Protein AF-A0AA38K946-F1 (afdb_monomer)

Sequence (83 aa):
MLVNPSQYLNGTAPLNVTGCINSCVFQVNEPDSGACTLVNGTDRDSYLWYDELHPSEQADRIVAREMALVMEGKASKWATWLS

Mean predicted aligned er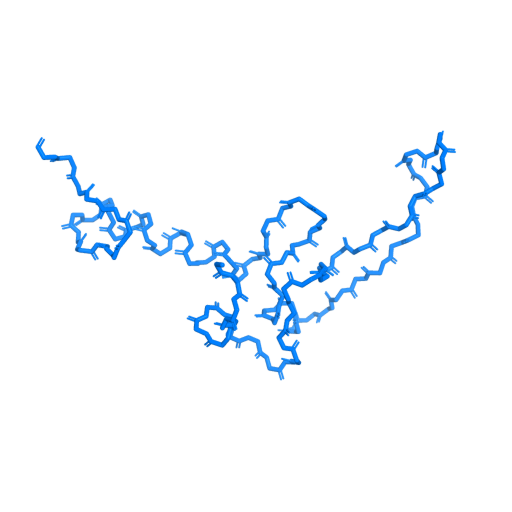ror: 4.04 Å

Solvent-accessible surface area (backbone atoms only — not comparable to full-atom values): 4986 Å² total; per-residue (Å²): 141,79,89,60,54,80,80,65,41,82,29,88,43,83,74,34,80,85,58,40,30,48,41,62,55,62,53,92,95,35,89,86,69,46,57,69,47,74,59,62,78,66,44,38,29,11,24,43,20,32,30,100,82,46,65,12,73,40,42,46,53,51,54,52,49,46,52,49,28,37,76,70,70,41,89,34,100,88,55,79,61,96,124

Nearest PDB structures (foldseek):
  8p1g-assembly1_B  TM=8.528E-01  e=1.011E-03  Thermothelomyces thermophilus
  7ztn-assembly2_A  TM=7.346E-01  e=1.867E-03  Thermothelomyces thermophilus

Secondary structure (DSSP, 8-state):
--S-GGGT---SSPPEEEEESEEEEEETTEEEEEEEEE--GGGGGGEEESSSSSBPHHHHHHHHHHHHHHHTT---SS-----

Radius of gyration: 15.99 Å; Cα contacts (8 Å, |Δi|>4): 125; chains: 1; bounding box: 42×23×43 Å

InterPro domains:
  IPR036514 SGNH hydrolase superfamily [G3DSA:3.40.50.1110] (1-75)

Organism: NCBI:txid2804958

Foldseek 3Di:
DCPCVVVQQDAPDAAEEDAAQWEWDDDVPGPPDTDIDGDDDRNQSSYQHHYPPHGGPSVVVVVVVQVVCQVVQHDHPPDHHDD

Structure (mmCIF, N/CA/C/O backbone):
data_AF-A0AA38K946-F1
#
_entry.id   AF-A0AA38K946-F1
#
loop_
_atom_site.group_PDB
_atom_site.id
_atom_site.type_symbol
_atom_site.label_atom_id
_atom_site.label_alt_id
_atom_site.label_comp_id
_atom_site.label_asym_id
_atom_site.label_entity_id
_atom_site.label_seq_id
_atom_site.pdbx_PDB_ins_code
_atom_site.Cartn_x
_atom_site.Cartn_y
_atom_site.Cartn_z
_atom_site.occupancy
_atom_site.B_iso_or_equiv
_atom_site.auth_seq_id
_atom_site.auth_comp_id
_atom_site.auth_asym_id
_atom_site.auth_atom_id
_atom_site.pdbx_PDB_model_num
ATOM 1 N N . MET A 1 1 ? -0.386 -12.545 5.195 1.00 65.06 1 MET A N 1
ATOM 2 C CA . MET A 1 1 ? -0.970 -11.215 5.483 1.00 65.06 1 MET A CA 1
ATOM 3 C C . MET A 1 1 ? -1.511 -10.524 4.226 1.00 65.06 1 MET A C 1
ATOM 5 O O . MET A 1 1 ? -2.532 -9.869 4.337 1.00 65.06 1 MET A O 1
ATOM 9 N N . LEU A 1 2 ? -0.916 -10.723 3.038 1.00 86.88 2 LEU A N 1
ATOM 10 C CA . LEU A 1 2 ? -1.246 -9.977 1.804 1.00 86.88 2 LEU A CA 1
ATOM 11 C C . LEU A 1 2 ? -2.092 -10.748 0.761 1.00 86.88 2 LEU A C 1
ATOM 13 O O . LEU A 1 2 ? -2.055 -10.448 -0.425 1.00 86.88 2 LEU A O 1
ATOM 17 N N . VAL A 1 3 ? -2.814 -11.794 1.175 1.00 89.69 3 VAL A N 1
ATOM 18 C CA . VAL A 1 3 ? -3.416 -12.784 0.251 1.00 89.69 3 VAL A CA 1
ATOM 19 C C . VAL A 1 3 ? -4.782 -12.384 -0.325 1.00 89.69 3 VAL A C 1
ATOM 21 O O . VAL A 1 3 ? -5.306 -13.100 -1.166 1.00 89.69 3 VAL A O 1
ATOM 24 N N . ASN A 1 4 ? -5.348 -11.247 0.093 1.00 94.81 4 ASN A N 1
ATOM 25 C CA . ASN A 1 4 ? -6.644 -10.744 -0.383 1.00 94.81 4 ASN A CA 1
ATOM 26 C C . ASN A 1 4 ? -6.577 -9.229 -0.656 1.00 94.81 4 ASN A C 1
ATOM 28 O O . ASN A 1 4 ? -7.181 -8.449 0.086 1.00 94.81 4 ASN A O 1
ATOM 32 N N . PRO A 1 5 ? -5.837 -8.784 -1.688 1.00 96.44 5 PRO A N 1
ATOM 33 C CA . PRO A 1 5 ? -5.591 -7.362 -1.919 1.00 96.44 5 PRO A CA 1
ATOM 34 C C . PRO A 1 5 ? -6.847 -6.538 -2.175 1.00 96.44 5 PRO A C 1
ATOM 36 O O . PRO A 1 5 ? -6.871 -5.364 -1.826 1.00 96.44 5 PRO A O 1
ATOM 39 N N . SER A 1 6 ? -7.925 -7.142 -2.677 1.00 96.12 6 SER A N 1
ATOM 40 C CA . SER A 1 6 ? -9.204 -6.451 -2.882 1.00 96.12 6 SER A CA 1
ATOM 41 C C . SER A 1 6 ? -9.855 -5.938 -1.592 1.00 96.12 6 SER A C 1
ATOM 43 O O . SER A 1 6 ? -10.800 -5.160 -1.653 1.00 96.12 6 SER A O 1
ATOM 45 N N . GLN A 1 7 ? -9.372 -6.356 -0.416 1.00 94.38 7 GLN A N 1
ATOM 46 C CA . GLN A 1 7 ? -9.844 -5.838 0.870 1.00 94.38 7 GLN A CA 1
ATOM 47 C C . GLN A 1 7 ? -9.219 -4.488 1.250 1.00 94.38 7 GLN A C 1
ATOM 49 O O . GLN A 1 7 ? -9.722 -3.833 2.163 1.00 94.38 7 GLN A O 1
ATOM 54 N N . TYR A 1 8 ? -8.115 -4.092 0.610 1.00 93.06 8 TYR A N 1
ATOM 55 C CA . TYR A 1 8 ? -7.339 -2.911 1.002 1.00 93.06 8 TYR A CA 1
ATOM 56 C C . TYR A 1 8 ? -6.796 -2.075 -0.170 1.00 93.06 8 TYR A C 1
ATOM 58 O O . TYR A 1 8 ? -6.486 -0.901 0.013 1.00 93.06 8 TYR A O 1
ATOM 66 N N . LEU A 1 9 ? -6.729 -2.621 -1.379 1.00 96.88 9 LEU A N 1
ATOM 67 C CA . LEU A 1 9 ? -6.438 -1.871 -2.599 1.00 96.88 9 LEU A CA 1
ATOM 68 C C . LEU A 1 9 ? -7.749 -1.579 -3.330 1.00 96.88 9 LEU A C 1
ATOM 70 O O . LEU A 1 9 ? -8.641 -2.426 -3.377 1.00 96.88 9 LEU A O 1
ATOM 74 N N . ASN A 1 10 ? -7.870 -0.372 -3.874 1.00 95.56 10 ASN A N 1
ATOM 75 C CA . ASN A 1 10 ? -9.086 0.126 -4.526 1.00 95.56 10 ASN A CA 1
ATOM 76 C C . ASN A 1 10 ? -8.831 0.639 -5.954 1.00 95.56 10 ASN A C 1
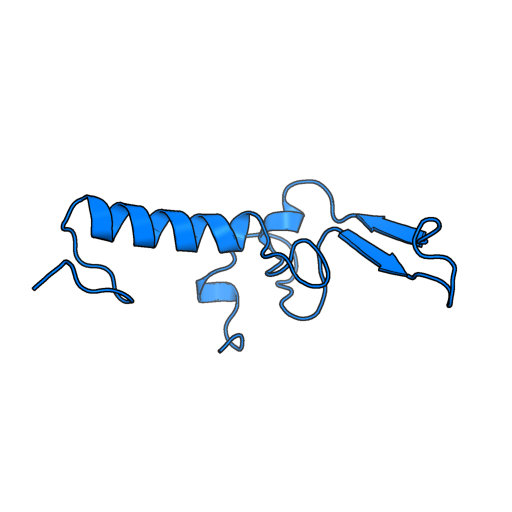ATOM 78 O O . ASN A 1 10 ? -9.721 1.255 -6.542 1.00 95.56 10 ASN A O 1
ATOM 82 N N . GLY A 1 11 ? -7.641 0.388 -6.503 1.00 94.56 11 GLY A N 1
ATOM 83 C CA . GLY A 1 11 ? -7.320 0.705 -7.886 1.00 94.56 11 GLY A CA 1
ATOM 84 C C . GLY A 1 11 ? -8.104 -0.134 -8.898 1.00 94.56 11 GLY A C 1
ATOM 85 O O . GLY A 1 11 ? -8.659 -1.190 -8.591 1.00 94.56 11 GLY A O 1
ATOM 86 N N . THR A 1 12 ? -8.159 0.373 -10.127 1.00 93.44 12 THR A N 1
ATOM 87 C CA . THR A 1 12 ? -8.914 -0.220 -11.243 1.00 93.44 12 THR A CA 1
ATOM 88 C C . THR A 1 12 ? -8.083 -1.136 -12.138 1.00 93.44 12 THR A C 1
ATOM 90 O O . THR A 1 12 ? -8.641 -1.804 -13.007 1.00 93.44 12 THR A O 1
ATOM 93 N N . ALA A 1 13 ? -6.764 -1.173 -11.945 1.00 96.25 13 ALA A N 1
ATOM 94 C CA . ALA A 1 13 ? -5.870 -2.095 -12.631 1.00 96.25 13 ALA A CA 1
ATOM 95 C C . ALA A 1 13 ? -5.756 -3.418 -11.842 1.00 96.25 13 ALA A C 1
ATOM 97 O O . ALA A 1 13 ? -6.258 -3.523 -10.718 1.00 96.25 13 ALA A O 1
ATOM 98 N N . PRO A 1 14 ? -5.120 -4.465 -12.401 1.00 97.44 14 PRO A N 1
ATOM 99 C CA . PRO A 1 14 ? -4.844 -5.681 -11.646 1.00 97.44 14 PRO A CA 1
ATOM 100 C C . PRO A 1 14 ? -4.087 -5.384 -10.345 1.00 97.44 14 PRO A C 1
ATOM 102 O O . PRO A 1 14 ? -3.060 -4.707 -10.349 1.00 97.44 14 PRO A O 1
ATOM 105 N N . LEU A 1 15 ? -4.599 -5.910 -9.232 1.00 97.75 15 LEU A N 1
ATOM 106 C CA . LEU A 1 15 ? -4.038 -5.660 -7.907 1.00 97.75 15 LEU A CA 1
ATOM 107 C C . LEU A 1 15 ? -2.681 -6.352 -7.741 1.00 97.75 15 LEU A C 1
ATOM 109 O O . LEU A 1 15 ? -2.547 -7.544 -8.023 1.00 97.75 15 LEU A O 1
ATOM 113 N N . ASN A 1 16 ? -1.690 -5.623 -7.234 1.00 97.44 16 ASN A N 1
ATOM 114 C CA . ASN A 1 16 ? -0.307 -6.061 -7.147 1.00 97.44 16 ASN A CA 1
ATOM 115 C C . ASN A 1 16 ? 0.259 -5.876 -5.731 1.00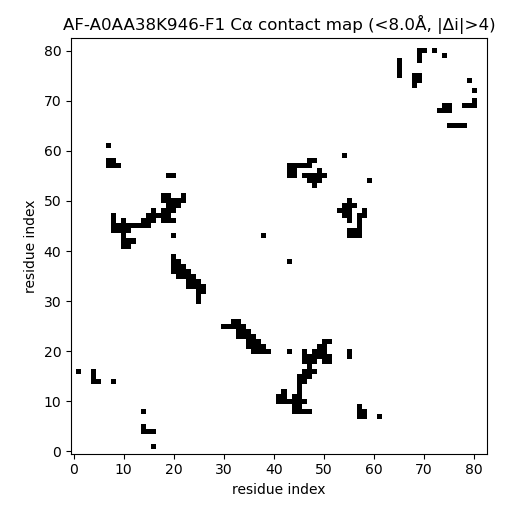 97.44 16 ASN A C 1
ATOM 117 O O . ASN A 1 16 ? 0.324 -4.773 -5.192 1.00 97.44 16 ASN A O 1
ATOM 121 N N . VAL A 1 17 ? 0.688 -6.987 -5.130 1.00 97.31 17 VAL A N 1
ATOM 122 C CA . VAL A 1 17 ? 1.324 -7.023 -3.799 1.00 97.31 17 VAL A CA 1
ATOM 123 C C . VAL A 1 17 ? 2.773 -7.511 -3.841 1.00 97.31 17 VAL A C 1
ATOM 125 O O . VAL A 1 17 ? 3.405 -7.624 -2.793 1.00 97.31 17 VAL A O 1
ATOM 128 N N . THR A 1 18 ? 3.282 -7.841 -5.030 1.00 95.94 18 THR A N 1
ATOM 129 C CA . THR A 1 18 ? 4.615 -8.430 -5.239 1.00 95.94 18 THR A CA 1
ATOM 130 C C . THR A 1 18 ? 5.590 -7.479 -5.923 1.00 95.94 18 THR A C 1
ATOM 132 O O . THR A 1 18 ? 6.790 -7.625 -5.738 1.00 95.94 18 THR A O 1
ATOM 135 N N . GLY A 1 19 ? 5.091 -6.540 -6.728 1.00 95.38 19 GLY A N 1
ATOM 136 C CA . GLY A 1 19 ? 5.864 -5.449 -7.318 1.00 95.38 19 GLY A CA 1
ATOM 137 C C . GLY A 1 19 ? 5.546 -4.106 -6.664 1.00 95.38 19 GLY A C 1
ATOM 138 O O . GLY A 1 19 ? 4.707 -4.022 -5.763 1.00 95.38 19 GLY A O 1
ATOM 139 N N . CYS A 1 20 ? 6.192 -3.057 -7.161 1.00 97.25 20 CYS A N 1
ATOM 140 C CA . CYS A 1 20 ? 6.083 -1.694 -6.656 1.00 97.25 20 CYS A CA 1
ATOM 141 C C . CYS A 1 20 ? 5.784 -0.685 -7.780 1.00 97.25 20 CYS A C 1
ATOM 143 O O . CYS A 1 20 ? 5.923 -0.993 -8.966 1.00 97.25 20 CYS A O 1
ATOM 145 N N . ILE A 1 21 ? 5.317 0.505 -7.397 1.00 98.19 21 ILE A N 1
ATOM 146 C CA . ILE A 1 21 ? 4.971 1.606 -8.312 1.00 98.19 21 ILE A CA 1
ATOM 147 C C . ILE A 1 21 ? 6.212 2.147 -9.025 1.00 98.19 21 ILE A C 1
ATOM 149 O O . ILE A 1 21 ? 6.156 2.402 -10.223 1.00 98.19 21 ILE A O 1
ATOM 153 N N . ASN A 1 22 ? 7.300 2.340 -8.289 1.00 97.19 22 ASN A N 1
ATOM 154 C CA . ASN A 1 22 ? 8.587 2.842 -8.737 1.00 97.19 22 ASN A CA 1
ATOM 155 C C . ASN A 1 22 ? 9.626 1.730 -8.561 1.00 97.19 22 ASN A C 1
ATOM 157 O O . ASN A 1 22 ? 10.286 1.649 -7.528 1.00 97.19 22 ASN A O 1
ATOM 161 N N . SER A 1 23 ? 9.722 0.848 -9.555 1.00 95.44 23 SER A N 1
ATOM 162 C CA . SER A 1 23 ? 10.656 -0.279 -9.528 1.00 95.44 23 SER A CA 1
ATOM 163 C C . SER A 1 23 ? 11.918 0.071 -10.293 1.00 95.44 23 SER A C 1
ATOM 165 O O . SER A 1 23 ? 11.839 0.407 -11.479 1.00 95.44 23 SER A O 1
ATOM 167 N N . CYS A 1 24 ? 13.070 -0.035 -9.635 1.00 93.38 24 CYS A N 1
ATOM 168 C CA . CYS A 1 24 ? 14.366 0.301 -10.214 1.00 93.38 24 CYS A CA 1
ATOM 169 C C . CYS A 1 24 ? 15.305 -0.907 -10.195 1.00 93.38 24 CYS A C 1
ATOM 171 O O . CYS A 1 24 ? 15.506 -1.551 -9.168 1.00 93.38 24 CYS A O 1
ATOM 173 N N . VAL A 1 25 ? 15.938 -1.195 -11.333 1.00 92.50 25 VAL A N 1
ATOM 174 C CA . VAL A 1 25 ? 16.997 -2.207 -11.417 1.00 92.50 25 VAL A CA 1
ATOM 175 C C . VAL A 1 25 ? 18.352 -1.513 -11.351 1.00 92.50 25 VAL A C 1
ATOM 177 O O . VAL A 1 25 ? 18.729 -0.794 -12.278 1.00 92.50 25 VAL A O 1
ATOM 180 N N . PHE A 1 26 ? 19.085 -1.747 -10.263 1.00 90.31 26 PHE A N 1
ATOM 181 C CA . PHE A 1 26 ? 20.428 -1.208 -10.039 1.00 90.31 26 PHE A CA 1
ATOM 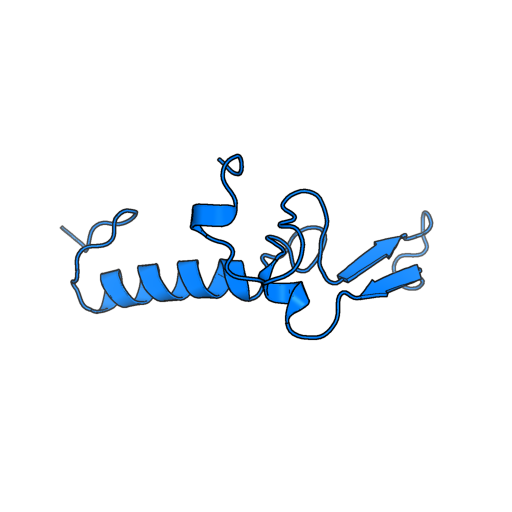182 C C . PHE A 1 26 ? 21.511 -2.206 -10.452 1.00 90.31 26 PHE A C 1
ATOM 184 O O . PHE A 1 26 ? 21.350 -3.419 -10.301 1.00 90.31 26 PHE A O 1
ATOM 191 N N . GLN A 1 27 ? 22.635 -1.691 -10.951 1.00 91.12 27 GLN A N 1
ATOM 192 C CA . GLN A 1 27 ? 23.830 -2.498 -11.180 1.00 91.12 27 GLN A CA 1
ATOM 193 C C . GLN A 1 27 ? 24.655 -2.591 -9.892 1.00 91.12 27 GLN A C 1
ATOM 195 O O . GLN A 1 27 ? 24.632 -1.700 -9.041 1.00 91.12 27 GLN A O 1
ATOM 200 N N . VAL A 1 28 ? 25.396 -3.688 -9.736 1.00 91.50 28 VAL A N 1
ATOM 201 C CA . VAL A 1 28 ? 26.275 -3.878 -8.576 1.00 91.50 28 VAL A CA 1
ATOM 202 C C . VAL A 1 28 ? 27.317 -2.756 -8.544 1.00 91.50 28 VAL A C 1
ATOM 204 O O . VAL A 1 28 ? 27.995 -2.524 -9.539 1.00 91.50 28 VAL A O 1
ATOM 207 N N . ASN A 1 29 ? 27.457 -2.104 -7.386 1.00 90.56 29 ASN A N 1
ATOM 208 C CA . ASN A 1 29 ? 28.338 -0.952 -7.136 1.00 90.56 29 ASN A CA 1
ATOM 209 C C . ASN A 1 29 ? 27.955 0.360 -7.844 1.00 90.56 29 ASN A C 1
ATOM 211 O O . ASN A 1 29 ? 28.743 1.297 -7.811 1.00 90.56 29 ASN A O 1
ATOM 215 N N . GLU A 1 30 ? 26.754 0.460 -8.414 1.00 89.44 30 GLU A N 1
ATOM 216 C CA . GLU A 1 30 ? 26.271 1.679 -9.074 1.00 89.44 30 GLU A CA 1
ATOM 217 C C . GLU A 1 30 ? 24.894 2.088 -8.512 1.00 89.44 30 GLU A C 1
ATOM 219 O O . GLU A 1 30 ? 23.869 1.936 -9.185 1.00 89.44 30 GLU A O 1
ATOM 224 N N . PRO A 1 31 ? 24.833 2.577 -7.257 1.00 83.50 31 PRO A N 1
ATOM 225 C CA . PRO A 1 31 ? 23.569 2.826 -6.560 1.00 83.50 31 PRO A CA 1
ATOM 226 C C . PRO A 1 31 ? 22.755 3.984 -7.156 1.00 83.50 31 PRO A C 1
ATOM 228 O O . PRO A 1 31 ? 21.561 4.076 -6.896 1.00 83.50 31 PRO A O 1
ATOM 231 N N . ASP A 1 32 ? 23.372 4.837 -7.976 1.00 85.88 32 ASP A N 1
ATOM 232 C CA . ASP A 1 32 ? 22.748 6.067 -8.475 1.00 85.88 32 ASP A CA 1
ATOM 233 C C . ASP A 1 32 ? 22.246 5.963 -9.930 1.00 85.88 32 ASP A C 1
ATOM 235 O O . ASP A 1 32 ? 21.639 6.902 -10.440 1.00 85.88 32 ASP A O 1
ATOM 239 N N . SER A 1 33 ? 22.480 4.839 -10.626 1.00 85.00 33 SER A N 1
ATOM 240 C CA . SER A 1 33 ? 22.181 4.685 -12.067 1.00 85.00 33 SER A CA 1
ATOM 241 C C . SER A 1 33 ? 21.113 3.628 -12.385 1.00 85.00 33 SER A C 1
ATOM 243 O O . SER A 1 33 ? 21.162 2.945 -13.411 1.00 85.00 33 SER A O 1
ATOM 245 N N . GLY A 1 34 ? 20.116 3.491 -11.507 1.00 89.06 34 GLY A N 1
ATOM 246 C CA . GLY A 1 34 ? 19.025 2.530 -11.675 1.00 89.06 34 GLY A CA 1
ATOM 247 C C . GLY A 1 34 ? 18.154 2.791 -12.910 1.00 89.06 34 GLY A C 1
ATOM 248 O O . GLY A 1 34 ? 17.732 3.918 -13.171 1.00 89.06 34 GLY A O 1
ATOM 249 N N . ALA A 1 35 ? 17.830 1.730 -13.653 1.00 93.94 35 ALA A N 1
ATOM 250 C CA . ALA A 1 35 ? 16.811 1.781 -14.699 1.00 93.94 35 ALA A CA 1
ATOM 251 C C . ALA A 1 35 ? 15.429 1.597 -14.060 1.00 93.94 35 ALA A C 1
ATOM 253 O O . ALA A 1 35 ? 15.096 0.498 -13.612 1.00 93.94 35 ALA A O 1
ATOM 254 N N . CYS A 1 36 ? 14.645 2.674 -14.003 1.00 93.50 36 CYS A N 1
ATOM 255 C CA . CYS A 1 36 ? 13.375 2.701 -13.284 1.00 93.50 36 CYS A CA 1
ATOM 256 C C . CYS A 1 36 ? 12.158 2.614 -14.209 1.00 93.50 36 CYS A C 1
ATOM 258 O O . CYS A 1 36 ? 12.130 3.179 -15.304 1.00 93.50 36 CYS A O 1
ATOM 260 N N . THR A 1 37 ? 11.119 1.942 -13.723 1.00 95.50 37 THR A N 1
ATOM 261 C CA . THR A 1 37 ? 9.782 1.913 -14.317 1.00 95.50 37 THR A CA 1
ATOM 262 C C . THR A 1 37 ? 8.784 2.493 -13.329 1.00 95.50 37 THR A C 1
ATOM 264 O O . THR A 1 37 ? 8.845 2.191 -12.138 1.00 95.50 37 THR A O 1
ATOM 267 N N . LEU A 1 38 ? 7.880 3.337 -13.832 1.00 97.12 38 LEU A N 1
ATOM 268 C CA . LEU A 1 38 ? 6.884 4.021 -13.015 1.00 97.12 38 LEU A CA 1
ATOM 269 C C . LEU A 1 38 ? 5.469 3.644 -13.456 1.00 97.12 38 LEU A C 1
ATOM 271 O O . LEU A 1 38 ? 5.103 3.817 -14.621 1.00 97.12 38 LEU A O 1
ATOM 275 N N . VAL A 1 39 ? 4.660 3.184 -12.506 1.00 97.31 39 VAL A N 1
ATOM 276 C CA . VAL A 1 39 ? 3.211 3.042 -12.663 1.00 97.31 39 VAL A CA 1
ATOM 277 C C . VAL A 1 39 ? 2.576 4.424 -12.530 1.00 97.31 39 VAL A C 1
ATOM 279 O O . VAL A 1 39 ? 2.783 5.135 -11.546 1.00 97.31 39 VAL A O 1
ATOM 282 N N . ASN A 1 40 ? 1.804 4.823 -13.537 1.00 94.69 40 ASN A N 1
ATOM 283 C CA . ASN A 1 40 ? 1.274 6.179 -13.649 1.00 94.69 40 ASN A CA 1
ATOM 284 C C . ASN A 1 40 ? -0.227 6.244 -13.359 1.00 94.69 40 ASN A C 1
ATOM 286 O O . ASN A 1 40 ? -0.953 5.262 -13.487 1.00 94.69 40 ASN A O 1
ATOM 290 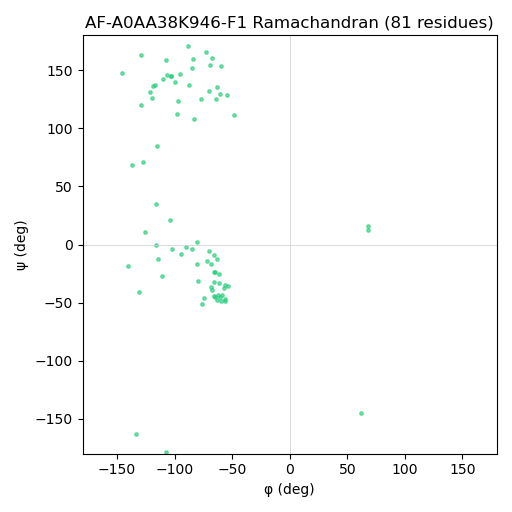N N . GLY A 1 41 ? -0.697 7.444 -13.017 1.00 94.00 41 GLY A N 1
ATOM 291 C CA . GLY A 1 41 ? -2.121 7.715 -12.843 1.00 94.00 41 GLY A CA 1
ATOM 292 C C . GLY A 1 41 ? -2.766 6.894 -11.726 1.00 94.00 41 GLY A C 1
ATOM 293 O O . GLY A 1 41 ? -2.153 6.625 -10.694 1.00 94.00 41 GLY A O 1
ATOM 294 N N . THR A 1 42 ? -4.024 6.520 -11.945 1.00 92.88 42 THR A N 1
ATOM 295 C CA . THR A 1 42 ? -4.869 5.790 -10.987 1.00 92.88 42 THR A CA 1
ATOM 296 C C . THR A 1 42 ? -4.464 4.332 -10.800 1.00 92.88 42 THR A C 1
ATOM 298 O O . THR A 1 42 ? -4.880 3.703 -9.833 1.00 92.88 42 THR A O 1
ATOM 301 N N . ASP A 1 43 ? -3.625 3.784 -11.681 1.00 96.25 43 ASP A N 1
ATOM 302 C CA . ASP A 1 43 ? -3.178 2.393 -11.576 1.00 96.25 43 ASP A CA 1
ATOM 303 C C . ASP A 1 43 ? -2.329 2.170 -10.319 1.00 96.25 43 ASP A C 1
ATOM 305 O O . ASP A 1 43 ? -2.318 1.064 -9.778 1.00 96.25 43 ASP A O 1
ATOM 309 N N . ARG A 1 44 ? -1.707 3.238 -9.798 1.00 97.06 44 ARG A N 1
ATOM 310 C CA . ARG A 1 44 ? -0.952 3.264 -8.535 1.00 97.06 44 ARG A CA 1
ATOM 311 C C . ARG A 1 44 ? -1.758 2.747 -7.346 1.00 97.06 44 ARG A C 1
ATOM 313 O O . ARG A 1 44 ? -1.215 2.027 -6.516 1.00 97.06 44 ARG A O 1
ATOM 320 N N . ASP A 1 45 ? -3.061 3.017 -7.311 1.00 97.50 45 ASP A N 1
ATOM 321 C CA . ASP A 1 45 ? -3.948 2.563 -6.232 1.00 97.50 45 ASP A CA 1
ATOM 322 C C . ASP A 1 45 ? -4.189 1.036 -6.257 1.00 97.50 45 ASP A C 1
ATOM 324 O O . ASP A 1 45 ? -4.807 0.461 -5.355 1.00 97.50 45 ASP A O 1
ATOM 328 N N . SER A 1 46 ? -3.683 0.351 -7.286 1.00 97.88 46 SER A N 1
ATOM 329 C CA . SER A 1 46 ? -3.699 -1.111 -7.404 1.00 97.88 46 SER A CA 1
ATOM 330 C C . SER A 1 46 ? -2.457 -1.759 -6.787 1.00 97.88 46 SER A C 1
ATOM 332 O O . SER A 1 46 ? -2.372 -2.982 -6.784 1.00 97.88 46 SER A O 1
ATOM 334 N N . TYR A 1 47 ? -1.497 -0.984 -6.272 1.00 98.00 47 TYR A N 1
ATOM 335 C CA . TYR A 1 47 ? -0.229 -1.487 -5.743 1.00 98.00 47 TYR A CA 1
ATOM 336 C C . TYR A 1 47 ? -0.161 -1.342 -4.227 1.00 98.00 47 TYR A C 1
ATOM 338 O O . TYR A 1 47 ? -0.615 -0.350 -3.665 1.00 98.00 47 TYR A O 1
ATOM 346 N N . LEU A 1 48 ? 0.440 -2.324 -3.555 1.00 97.81 48 LEU A N 1
ATOM 347 C CA . LEU A 1 48 ? 0.734 -2.253 -2.120 1.00 97.81 48 LEU A CA 1
ATOM 348 C C . LEU A 1 48 ? 1.993 -1.436 -1.806 1.00 97.81 48 LEU A C 1
ATOM 350 O O . LEU A 1 48 ? 2.065 -0.820 -0.747 1.00 97.81 48 LEU A O 1
ATOM 354 N N . TRP A 1 49 ? 2.972 -1.446 -2.708 1.00 97.88 49 TRP A N 1
ATOM 355 C CA . TRP A 1 49 ? 4.300 -0.888 -2.474 1.00 97.88 49 TRP A CA 1
ATOM 356 C C . TRP A 1 49 ? 4.592 0.268 -3.427 1.00 97.88 49 TRP A C 1
ATOM 358 O O . TRP 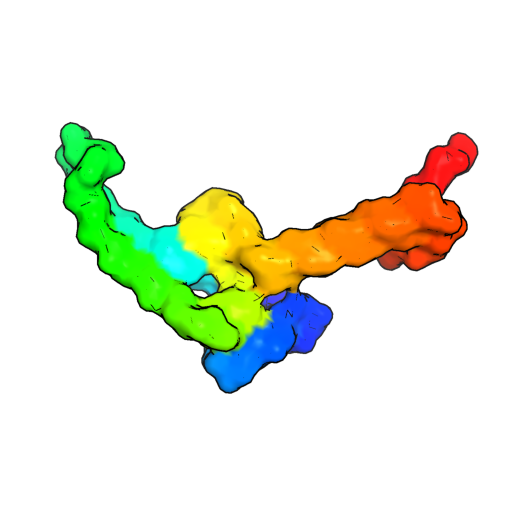A 1 49 ? 4.296 0.180 -4.622 1.00 97.88 49 TRP A O 1
ATOM 368 N N . TYR A 1 50 ? 5.181 1.341 -2.904 1.00 97.88 50 TYR A N 1
ATOM 369 C CA . TYR A 1 50 ? 5.715 2.427 -3.714 1.00 97.88 50 TYR A CA 1
ATOM 370 C C . TYR A 1 50 ? 7.047 2.025 -4.347 1.00 97.88 50 TYR A C 1
ATOM 372 O O . TYR A 1 50 ? 7.172 2.100 -5.561 1.00 97.88 50 TYR A O 1
ATOM 380 N N . ASP A 1 51 ? 7.992 1.521 -3.558 1.00 96.19 51 ASP A N 1
ATOM 381 C CA . ASP A 1 51 ? 9.263 0.940 -4.011 1.00 96.19 51 ASP A CA 1
ATOM 382 C C . ASP A 1 51 ? 9.513 -0.394 -3.278 1.00 96.19 51 ASP A C 1
ATOM 384 O O . ASP A 1 51 ? 8.581 -0.984 -2.737 1.00 96.19 51 ASP A O 1
ATOM 388 N N . GLU A 1 52 ? 10.734 -0.922 -3.279 1.00 93.12 52 GLU A N 1
ATOM 389 C CA . GLU A 1 52 ? 11.059 -2.214 -2.663 1.00 93.12 52 GLU A CA 1
ATOM 390 C C . GLU A 1 52 ? 10.905 -2.240 -1.125 1.00 93.12 52 GLU A C 1
ATOM 392 O O . GLU A 1 52 ? 10.983 -3.317 -0.526 1.00 93.12 52 GLU A O 1
ATOM 397 N N . LEU A 1 53 ? 10.685 -1.088 -0.478 1.00 94.62 53 LEU A N 1
ATOM 398 C CA . LEU A 1 53 ? 10.569 -0.962 0.977 1.00 94.62 53 LEU A CA 1
ATOM 399 C C . LEU A 1 53 ? 9.335 -0.170 1.433 1.00 94.62 53 LEU A C 1
ATOM 401 O O . LEU A 1 53 ? 8.710 -0.525 2.435 1.00 94.62 53 LEU A O 1
ATOM 405 N N . HIS A 1 54 ? 9.000 0.918 0.748 1.00 97.75 54 HIS A N 1
ATOM 406 C CA . HIS A 1 54 ? 8.000 1.878 1.197 1.00 97.75 54 HIS A CA 1
ATOM 407 C C . HIS A 1 54 ? 6.587 1.476 0.748 1.00 97.75 54 HIS A C 1
ATOM 409 O O . HIS A 1 54 ? 6.398 1.086 -0.409 1.00 97.75 54 HIS A O 1
ATOM 415 N N . PRO A 1 55 ? 5.568 1.586 1.621 1.00 97.69 55 PRO A N 1
ATOM 416 C CA . PRO A 1 55 ? 4.174 1.383 1.234 1.00 97.69 55 PRO A CA 1
ATOM 417 C C . PRO A 1 55 ? 3.723 2.361 0.142 1.00 97.69 55 PRO A C 1
ATOM 419 O O . PRO A 1 55 ? 4.261 3.457 0.005 1.00 97.69 55 PRO A O 1
ATOM 422 N N . SER A 1 56 ? 2.726 1.962 -0.647 1.00 97.81 56 SER A N 1
ATOM 423 C CA . SER A 1 56 ? 2.076 2.853 -1.610 1.00 97.81 56 SER A CA 1
ATOM 424 C C . SER A 1 56 ? 1.181 3.876 -0.917 1.00 97.81 56 SER A C 1
ATOM 426 O O . SER A 1 56 ? 0.745 3.686 0.221 1.00 97.81 56 SER A O 1
ATOM 428 N N . GLU A 1 57 ? 0.784 4.914 -1.653 1.00 96.56 57 GLU A N 1
ATOM 429 C CA . GLU A 1 57 ? -0.188 5.886 -1.157 1.00 96.56 57 GLU A CA 1
ATOM 430 C C . GLU A 1 57 ? -1.507 5.221 -0.747 1.00 96.56 57 GLU A C 1
ATOM 432 O O . GLU A 1 57 ? -2.121 5.612 0.245 1.00 96.56 57 GLU A O 1
ATOM 437 N N . GLN A 1 58 ? -1.952 4.199 -1.482 1.00 96.69 58 GLN A N 1
ATOM 438 C CA . GLN A 1 58 ? -3.179 3.482 -1.149 1.00 96.69 58 GLN A CA 1
ATOM 439 C C . GLN A 1 58 ? -3.040 2.662 0.141 1.00 96.69 58 GLN A C 1
ATOM 441 O O . GLN A 1 58 ? -3.983 2.605 0.935 1.00 96.69 58 GLN A O 1
ATOM 446 N N . ALA A 1 59 ? -1.873 2.065 0.392 1.00 96.44 59 ALA A N 1
ATOM 447 C CA . ALA A 1 59 ? -1.594 1.396 1.658 1.00 96.44 59 ALA A CA 1
ATOM 448 C C . ALA A 1 59 ? -1.570 2.402 2.823 1.00 96.44 59 ALA A C 1
ATOM 450 O O . ALA A 1 59 ? -2.236 2.195 3.844 1.00 96.44 59 ALA A O 1
ATOM 451 N N . ASP A 1 60 ? -0.897 3.538 2.637 1.00 97.81 60 ASP A N 1
ATOM 452 C CA . ASP A 1 60 ? -0.792 4.588 3.650 1.00 97.81 60 ASP A CA 1
ATOM 453 C C . ASP A 1 60 ? -2.136 5.251 3.966 1.00 97.81 60 ASP A C 1
ATOM 455 O O . ASP A 1 60 ? -2.396 5.586 5.122 1.00 97.81 60 ASP A O 1
ATOM 459 N N . ARG A 1 61 ? -3.059 5.365 3.000 1.00 97.19 61 ARG A N 1
ATOM 460 C CA . ARG A 1 61 ? -4.438 5.826 3.266 1.00 97.19 61 ARG A CA 1
ATOM 461 C C . ARG A 1 61 ? -5.143 4.971 4.320 1.00 97.19 61 ARG A C 1
ATOM 463 O O . ARG A 1 61 ? -5.937 5.498 5.101 1.00 97.19 61 ARG A O 1
ATOM 470 N N . ILE A 1 62 ? -4.870 3.667 4.362 1.00 95.62 62 ILE A N 1
ATOM 471 C CA . ILE A 1 62 ? -5.449 2.775 5.371 1.00 95.62 62 ILE A CA 1
ATOM 472 C C . ILE A 1 62 ? -4.780 2.992 6.719 1.00 95.62 62 ILE A C 1
ATOM 474 O O . ILE A 1 62 ? -5.490 3.143 7.710 1.00 95.62 62 ILE A O 1
ATOM 478 N N . VAL A 1 63 ? -3.448 3.059 6.762 1.00 96.25 63 VAL A N 1
ATOM 479 C CA . VAL A 1 63 ? -2.715 3.344 8.004 1.00 96.25 63 VAL A CA 1
ATOM 480 C C . VAL A 1 63 ? -3.197 4.664 8.608 1.00 96.25 63 VAL A C 1
ATOM 482 O O . VAL A 1 63 ? -3.590 4.700 9.773 1.00 96.25 63 VAL A O 1
ATOM 485 N N . ALA A 1 64 ? -3.283 5.719 7.796 1.00 97.50 64 ALA A N 1
ATOM 486 C CA . ALA A 1 64 ? -3.777 7.027 8.208 1.00 97.50 64 ALA A CA 1
ATOM 487 C C . ALA A 1 64 ? -5.217 6.969 8.742 1.00 97.50 64 ALA A C 1
ATOM 489 O O . ALA A 1 64 ? -5.507 7.563 9.781 1.00 97.50 64 ALA A O 1
ATOM 490 N N . ARG A 1 65 ? -6.116 6.222 8.082 1.00 96.19 65 ARG A N 1
ATOM 491 C CA . ARG A 1 65 ? -7.495 6.027 8.560 1.00 96.19 65 ARG A CA 1
ATOM 492 C C . ARG A 1 65 ? -7.525 5.384 9.944 1.00 96.19 65 ARG A C 1
ATOM 494 O O . ARG A 1 65 ? -8.247 5.861 10.812 1.00 96.19 65 ARG A O 1
ATOM 501 N N . GLU A 1 66 ? -6.773 4.308 10.151 1.00 95.69 66 GLU A N 1
ATOM 502 C CA . GLU A 1 66 ? -6.766 3.603 11.437 1.00 95.69 66 GLU A CA 1
ATOM 503 C C . GLU A 1 66 ? -6.133 4.456 12.543 1.00 95.69 66 GLU A C 1
ATOM 505 O O . GLU A 1 66 ? -6.669 4.510 13.648 1.00 95.69 66 GLU A O 1
ATOM 510 N N . MET A 1 67 ? -5.063 5.199 12.240 1.00 95.50 67 MET A N 1
ATOM 511 C CA . MET A 1 67 ? -4.482 6.168 13.174 1.00 95.50 67 MET A CA 1
ATOM 512 C C . MET A 1 67 ? -5.485 7.260 13.561 1.00 95.50 67 MET A C 1
ATOM 514 O O . MET A 1 67 ? -5.629 7.553 14.746 1.00 95.50 67 MET A O 1
ATOM 518 N N . ALA A 1 68 ? -6.21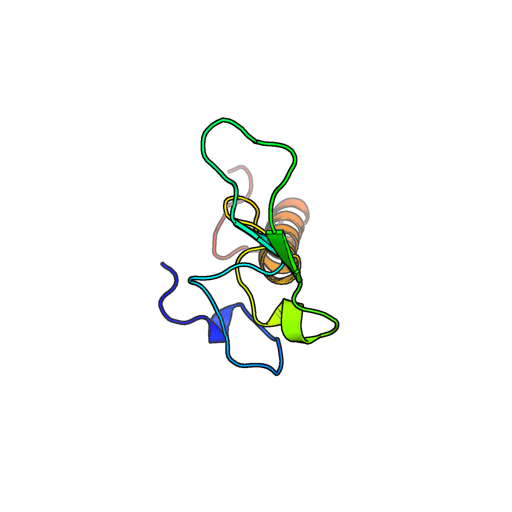0 7.826 12.592 1.00 96.06 68 ALA A N 1
ATOM 519 C CA . ALA A 1 68 ? -7.227 8.842 12.853 1.00 96.06 68 ALA A CA 1
ATOM 520 C C . ALA A 1 68 ? -8.366 8.302 13.730 1.00 96.06 68 ALA A C 1
ATOM 522 O O . ALA A 1 68 ? -8.751 8.957 14.695 1.00 96.06 68 ALA A O 1
ATOM 523 N N . LEU A 1 69 ? -8.856 7.083 13.462 1.00 95.50 69 LEU A N 1
ATOM 524 C CA . LEU A 1 69 ? -9.866 6.434 14.307 1.00 95.50 69 LEU A CA 1
ATOM 525 C C . LEU A 1 69 ? -9.396 6.336 15.760 1.00 95.50 69 LEU A C 1
ATOM 527 O O . LEU A 1 69 ? -10.133 6.714 16.667 1.00 95.50 69 LEU A O 1
ATOM 531 N N . VAL A 1 70 ? -8.160 5.883 15.973 1.00 94.06 70 VAL A N 1
ATOM 532 C CA . VAL A 1 70 ? -7.572 5.755 17.310 1.00 94.06 70 VAL A CA 1
ATOM 533 C C . VAL A 1 70 ? -7.448 7.121 17.988 1.00 94.06 70 VAL A C 1
ATOM 535 O O . VAL A 1 70 ? -7.887 7.266 19.123 1.00 94.06 70 VAL A O 1
ATOM 538 N N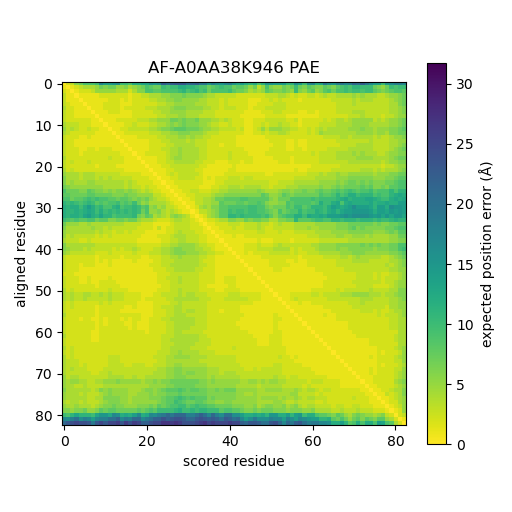 . MET A 1 71 ? -6.919 8.135 17.294 1.00 92.81 71 MET A N 1
ATOM 539 C CA . MET A 1 71 ? -6.772 9.500 17.827 1.00 92.81 71 MET A CA 1
ATOM 540 C C . MET A 1 71 ? -8.111 10.145 18.201 1.00 92.81 71 MET A C 1
ATOM 542 O O . MET A 1 71 ? -8.186 10.907 19.161 1.00 92.81 71 MET A O 1
ATOM 546 N N . GLU A 1 72 ? -9.176 9.827 17.467 1.00 93.94 72 GLU A N 1
ATOM 547 C CA . GLU A 1 72 ? -10.535 10.293 17.751 1.00 93.94 72 GLU A CA 1
ATOM 548 C C . GLU A 1 72 ? -11.235 9.481 18.859 1.00 93.94 72 GLU A C 1
ATOM 550 O O . GLU A 1 72 ? -12.407 9.724 19.150 1.00 93.94 72 GLU A O 1
ATOM 555 N N . GLY A 1 73 ? -10.559 8.497 19.467 1.00 91.94 73 GLY A N 1
ATOM 556 C CA . GLY A 1 73 ? -11.146 7.592 20.460 1.00 91.94 73 GLY A CA 1
ATOM 557 C C . GLY A 1 73 ? -12.203 6.647 19.877 1.00 91.94 73 GLY A C 1
ATOM 558 O O . GLY A 1 73 ? -13.003 6.070 20.615 1.00 91.94 73 GLY A O 1
ATOM 559 N N . LYS A 1 74 ? -12.242 6.498 18.550 1.00 93.00 74 LYS A N 1
ATOM 560 C CA . LYS A 1 74 ? -13.144 5.583 17.848 1.00 93.00 74 LYS A CA 1
ATOM 561 C C . LYS A 1 74 ? -12.546 4.181 17.815 1.00 93.00 74 LYS A C 1
ATOM 563 O O . LYS A 1 74 ? -11.342 3.973 17.944 1.00 93.00 74 LYS A O 1
ATOM 568 N N . ALA A 1 75 ? -13.412 3.196 17.603 1.00 93.00 75 ALA A N 1
ATOM 569 C CA . ALA A 1 75 ? -12.972 1.822 17.437 1.00 93.00 75 ALA A CA 1
ATOM 570 C C . ALA A 1 75 ? -12.107 1.680 16.171 1.00 93.00 75 ALA A C 1
ATOM 572 O O . ALA A 1 75 ? -12.562 1.993 15.070 1.00 93.00 75 ALA A O 1
ATOM 573 N N . SER A 1 76 ? -10.893 1.152 16.329 1.00 94.00 76 SER A N 1
ATOM 574 C CA . SER A 1 76 ? -10.096 0.586 15.239 1.00 94.00 76 SER A CA 1
ATOM 575 C C . SER A 1 76 ? -10.090 -0.932 15.370 1.00 94.00 76 SER A C 1
ATOM 577 O O . SER A 1 76 ? -10.075 -1.485 16.469 1.00 94.00 76 SER A O 1
ATOM 579 N N . LYS A 1 77 ? -10.073 -1.629 14.232 1.00 90.75 77 LYS A N 1
ATOM 580 C CA . LYS A 1 77 ? -9.914 -3.089 14.212 1.00 90.75 77 LYS A CA 1
ATOM 581 C C . LYS A 1 77 ? -8.529 -3.526 14.712 1.00 90.75 77 LYS A C 1
ATOM 583 O O . LYS A 1 77 ? -8.372 -4.671 15.129 1.00 90.75 77 LYS A O 1
ATOM 588 N N . TRP A 1 78 ? -7.533 -2.647 14.627 1.00 91.25 78 TRP A N 1
ATOM 589 C CA . TRP A 1 78 ? -6.118 -3.007 14.750 1.00 91.25 78 TRP A CA 1
ATOM 590 C C . TRP A 1 78 ? -5.432 -2.425 15.981 1.00 91.25 78 TRP A C 1
ATOM 592 O O . TRP A 1 78 ? -4.323 -2.842 16.305 1.00 91.25 78 TRP A O 1
ATOM 602 N N . ALA A 1 79 ? -6.068 -1.476 16.661 1.00 91.50 79 ALA A N 1
ATOM 603 C CA . ALA A 1 79 ? -5.490 -0.787 17.800 1.00 91.50 79 ALA A CA 1
ATOM 604 C C . ALA A 1 79 ? -6.562 -0.439 18.836 1.00 91.50 79 ALA A C 1
ATOM 606 O O . ALA A 1 79 ? -7.712 -0.153 18.499 1.00 91.50 79 ALA A O 1
ATOM 607 N N . THR A 1 80 ? -6.160 -0.444 20.103 1.00 86.38 80 THR A N 1
ATOM 608 C CA . THR A 1 80 ? -6.961 0.031 21.234 1.00 86.38 80 THR A CA 1
ATOM 609 C C . THR A 1 80 ? -6.471 1.408 21.664 1.00 86.38 80 THR A C 1
ATOM 611 O O . THR A 1 80 ? -5.271 1.683 21.620 1.00 86.38 80 THR A O 1
ATOM 614 N N . TRP A 1 81 ? -7.388 2.271 22.100 1.00 82.31 81 TRP A N 1
ATOM 615 C CA . TRP A 1 81 ? -7.011 3.520 22.760 1.00 82.31 81 TRP A CA 1
ATOM 616 C C . TRP A 1 81 ? -6.410 3.231 24.140 1.00 82.31 81 TRP A C 1
ATOM 618 O O . TRP A 1 81 ? -6.706 2.181 24.713 1.00 82.31 81 TRP A O 1
ATOM 628 N N . LEU A 1 82 ? -5.558 4.136 24.636 1.00 68.19 82 LEU A N 1
ATOM 629 C CA . LEU A 1 82 ? -4.884 4.011 25.932 1.00 68.19 82 LEU A CA 1
ATOM 630 C C . LEU A 1 82 ? -5.907 3.634 27.016 1.00 68.19 82 LEU A C 1
ATOM 632 O O . LEU A 1 82 ? -6.804 4.419 27.325 1.00 68.19 82 LEU A O 1
ATOM 636 N N . SER A 1 83 ? -5.779 2.400 27.509 1.00 63.41 83 SER A N 1
ATOM 637 C CA . SER A 1 83 ? -6.613 1.78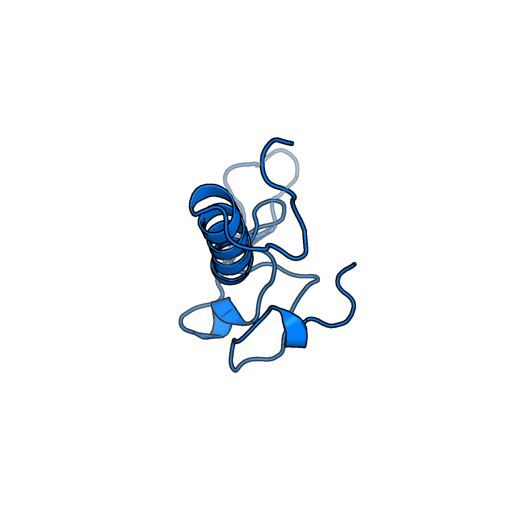1 28.541 1.00 63.41 83 SER A CA 1
ATOM 638 C C . SER A 1 83 ? -6.125 2.129 29.935 1.00 63.41 83 SER A C 1
ATOM 640 O O . SER A 1 83 ? -4.897 1.970 30.141 1.00 63.41 83 SER A O 1
#

pLDDT: mean 93.26, std 6.41, range [63.41, 98.19]